Protein AF-A0A1Q9BVD1-F1 (afdb_monomer)

pLDDT: mean 70.53, std 14.51, range [30.27, 86.62]

Mean predicted aligned error: 14.76 Å

Sequence (130 aa):
MAPNTDSSSRNEKDDDWYYENQGSPRTQACAAAFAWAQALALLRDEVQEVAYNSAITACDNGGEWERALLLLQELERRGLCSTTTFNATLSACASASAWEAAALLFARAVRGHAADALTCNAYLKGLAAS

Foldseek 3Di:
DDDDDDDDD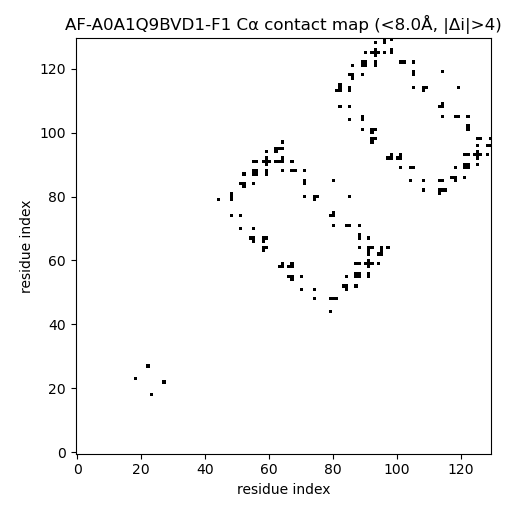DPPPPVVVVDPPDDPVVVVVVVVVVVVVVVVVVVVLVVVLVVLLVVLLVLLVVLVLVVLVVSQVVCVVVVSDALSSLLSSLSSCLSNLVLVVNVVSLVVCVVVVSDDPSSVVSSVSSVVVD

Secondary structure (DSSP, 8-state):
--PPP------TTSSHHHHHSS--HHHHHHHHHHHHHHHHHHHHHHHHHHHHHHHHHHHHHHT-HHHHHHHHHHHHHHT---HHHHHHHHHHHHHTT-HHHHHHHHHHHHHTT---HHHHHHHHHHHH--

Solvent-accessible surface area (backbone atoms only — not comparable to full-atom values): 7305 Å² total; per-residue (Å²): 144,78,86,77,92,81,77,92,73,81,75,79,70,75,65,55,66,70,61,74,79,48,73,55,72,68,59,48,51,51,51,51,51,51,52,50,53,50,51,50,51,54,54,48,53,56,54,46,44,55,54,51,44,52,50,22,47,51,18,31,79,66,55,38,31,70,58,19,50,54,53,49,54,54,29,52,75,68,70,59,63,47,50,66,47,53,39,38,37,36,42,10,16,30,76,54,70,37,55,70,61,32,50,54,49,49,57,50,27,55,74,66,72,43,53,49,75,62,43,53,50,39,50,52,51,30,65,75,73,110

Radius of gyration: 30.29 Å; Cα contacts (8 Å, |Δi|>4): 111; chains: 1; bounding box: 72×33×94 Å

Organism: Symbiodinium microadriaticum (NCBI:txid2951)

Structure (mmCIF, N/CA/C/O backbone):
data_AF-A0A1Q9BVD1-F1
#
_entry.id   AF-A0A1Q9BVD1-F1
#
loop_
_atom_site.group_PDB
_atom_site.id
_atom_site.type_symbol
_atom_site.label_atom_id
_atom_site.label_alt_id
_atom_site.label_comp_id
_atom_site.label_asym_id
_atom_site.label_entity_id
_atom_site.label_seq_id
_atom_site.pdbx_PDB_ins_code
_atom_site.Cartn_x
_atom_site.Cartn_y
_atom_site.Cartn_z
_atom_site.occupancy
_atom_site.B_iso_or_equiv
_atom_site.auth_seq_id
_atom_site.auth_comp_id
_atom_site.auth_asym_id
_atom_site.auth_atom_id
_atom_site.pdbx_PDB_model_num
ATOM 1 N N . MET A 1 1 ? 57.582 -14.370 -75.392 1.00 33.75 1 MET A N 1
ATOM 2 C CA . MET A 1 1 ? 57.522 -14.111 -73.940 1.00 33.75 1 MET A CA 1
ATOM 3 C C . MET A 1 1 ? 56.197 -13.416 -73.670 1.00 33.75 1 MET A C 1
ATOM 5 O O . MET A 1 1 ? 56.101 -12.209 -73.818 1.00 33.75 1 MET A O 1
ATOM 9 N N . ALA A 1 2 ? 55.152 -14.203 -73.431 1.00 36.03 2 ALA A N 1
ATOM 10 C CA . ALA A 1 2 ? 53.820 -13.741 -73.054 1.00 36.03 2 ALA A CA 1
ATOM 11 C C . ALA A 1 2 ? 53.429 -14.578 -71.831 1.00 36.03 2 ALA A C 1
ATOM 13 O O . ALA A 1 2 ? 53.587 -15.800 -71.910 1.00 36.03 2 ALA A O 1
ATOM 14 N N . PRO A 1 3 ? 53.024 -13.984 -70.698 1.00 38.25 3 PRO A N 1
ATOM 15 C CA . PRO A 1 3 ? 52.558 -14.773 -69.580 1.00 38.25 3 PRO A CA 1
ATOM 16 C C . PRO A 1 3 ? 51.089 -15.149 -69.774 1.00 38.25 3 PRO A C 1
ATOM 18 O O . PRO A 1 3 ? 50.285 -14.396 -70.324 1.00 38.25 3 PRO A O 1
ATOM 21 N N . ASN A 1 4 ? 50.825 -16.376 -69.344 1.00 30.27 4 ASN A N 1
ATOM 22 C CA . ASN A 1 4 ? 49.617 -17.159 -69.501 1.00 30.27 4 ASN A CA 1
ATOM 23 C C . ASN A 1 4 ? 48.365 -16.511 -68.910 1.00 30.27 4 ASN A C 1
ATOM 25 O O . ASN A 1 4 ? 48.387 -15.896 -67.847 1.00 30.27 4 ASN A O 1
ATOM 29 N N . THR A 1 5 ? 47.259 -16.797 -69.588 1.00 45.69 5 THR A N 1
ATOM 30 C CA . THR A 1 5 ? 45.923 -16.929 -69.014 1.00 45.69 5 THR A CA 1
ATOM 31 C C . THR A 1 5 ? 45.955 -17.917 -67.845 1.00 45.69 5 THR A C 1
ATOM 33 O O . THR A 1 5 ? 46.303 -19.078 -68.056 1.00 45.69 5 THR A O 1
ATOM 36 N N . ASP A 1 6 ? 45.563 -17.491 -66.646 1.00 37.00 6 ASP A N 1
ATOM 37 C CA . ASP A 1 6 ? 45.120 -18.418 -65.606 1.00 37.00 6 ASP A CA 1
ATOM 38 C C . ASP A 1 6 ? 43.866 -17.880 -64.915 1.00 37.00 6 ASP A C 1
ATOM 40 O O . ASP A 1 6 ? 43.498 -16.708 -64.994 1.00 37.00 6 ASP A O 1
ATOM 44 N N . SER A 1 7 ? 43.178 -18.833 -64.339 1.00 40.09 7 SER A N 1
ATOM 45 C CA . SER A 1 7 ? 41.769 -19.104 -64.434 1.00 40.09 7 SER A CA 1
ATOM 46 C C . SER A 1 7 ? 40.980 -18.347 -63.388 1.00 40.09 7 SER A C 1
ATOM 48 O O . SER A 1 7 ? 41.381 -18.225 -62.234 1.00 40.09 7 SER A O 1
ATOM 50 N N . SER A 1 8 ? 39.781 -17.938 -63.787 1.00 47.47 8 SER A N 1
ATOM 51 C CA . SER A 1 8 ? 38.651 -17.766 -62.888 1.00 47.47 8 SER A CA 1
ATOM 52 C C . SER A 1 8 ? 38.579 -18.889 -61.849 1.00 47.47 8 SER A C 1
ATOM 54 O O . SER A 1 8 ? 38.263 -20.028 -62.182 1.00 47.47 8 SER A O 1
ATOM 56 N N . SER A 1 9 ? 38.750 -18.539 -60.583 1.00 41.50 9 SER A N 1
ATOM 57 C CA . SER A 1 9 ? 38.120 -19.240 -59.466 1.00 41.50 9 SER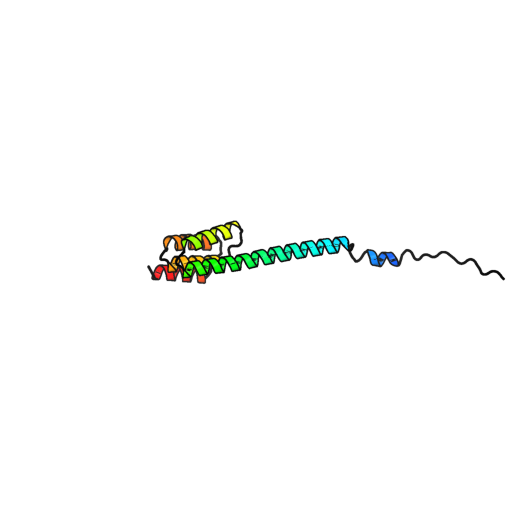 A CA 1
ATOM 58 C C . SER A 1 9 ? 37.863 -18.222 -58.362 1.00 41.50 9 SER A C 1
ATOM 60 O O . SER A 1 9 ? 38.600 -18.111 -57.386 1.00 41.50 9 SER A O 1
ATOM 62 N N . ARG A 1 10 ? 36.813 -17.420 -58.583 1.00 41.09 10 ARG A N 1
ATOM 63 C CA . ARG A 1 10 ? 36.080 -16.738 -57.519 1.00 41.09 10 ARG A CA 1
ATOM 64 C C . ARG A 1 10 ? 35.618 -17.808 -56.530 1.00 41.09 10 ARG A C 1
ATOM 66 O O . ARG A 1 10 ? 34.737 -18.598 -56.861 1.00 41.09 10 ARG A O 1
ATOM 73 N N . ASN A 1 11 ? 36.200 -17.838 -55.337 1.00 38.91 11 ASN A N 1
ATOM 74 C CA . ASN A 1 11 ? 35.586 -18.521 -54.204 1.00 38.91 11 ASN A CA 1
ATOM 75 C C . ASN A 1 11 ? 34.432 -17.645 -53.695 1.00 38.91 11 ASN A C 1
ATOM 77 O O . ASN A 1 11 ? 34.574 -16.897 -52.741 1.00 38.91 11 ASN A O 1
ATOM 81 N N . GLU A 1 12 ? 33.281 -17.733 -54.363 1.00 47.22 12 GLU A N 1
ATOM 82 C CA . GLU A 1 12 ? 32.012 -17.101 -53.956 1.00 47.22 12 GLU A CA 1
ATOM 83 C C . GLU A 1 12 ? 31.351 -17.802 -52.749 1.00 47.22 12 GLU A C 1
ATOM 85 O O . GLU A 1 12 ? 30.247 -17.445 -52.371 1.00 47.22 12 GLU A O 1
ATOM 90 N N . LYS A 1 13 ? 31.997 -18.810 -52.140 1.00 43.53 13 LYS A N 1
ATOM 91 C CA . LYS A 1 13 ? 31.428 -19.619 -51.043 1.00 43.53 13 LYS A CA 1
ATOM 92 C C . LYS A 1 13 ? 32.007 -19.339 -49.656 1.00 43.53 13 LYS A C 1
ATOM 94 O O . LYS A 1 13 ? 31.433 -19.807 -48.679 1.00 43.53 13 LYS A O 1
ATOM 99 N N . ASP A 1 14 ? 33.105 -18.591 -49.557 1.00 44.44 14 ASP A N 1
ATOM 100 C CA . ASP A 1 14 ? 33.746 -18.313 -48.262 1.00 44.44 14 ASP A CA 1
ATOM 101 C C . ASP A 1 14 ? 33.170 -17.059 -47.572 1.00 44.44 14 ASP A C 1
ATOM 103 O O . ASP A 1 14 ? 33.304 -16.908 -46.358 1.00 44.44 14 ASP A O 1
ATOM 107 N N . ASP A 1 15 ? 32.448 -16.209 -48.312 1.00 46.72 15 ASP A N 1
ATOM 108 C CA . ASP A 1 15 ? 31.801 -15.004 -47.774 1.00 46.72 15 ASP A CA 1
ATOM 109 C C . ASP A 1 15 ? 30.367 -15.257 -47.261 1.00 46.72 15 ASP A C 1
ATOM 111 O O . ASP A 1 15 ? 29.861 -14.485 -46.446 1.00 46.72 15 ASP A O 1
ATOM 115 N N . ASP A 1 16 ? 29.721 -16.360 -47.657 1.00 47.94 16 ASP A N 1
ATOM 116 C CA . ASP A 1 16 ? 28.331 -16.667 -47.273 1.00 47.94 16 ASP A CA 1
ATOM 117 C C . ASP A 1 16 ? 28.191 -17.097 -45.799 1.00 47.94 16 ASP A C 1
ATOM 119 O O . ASP A 1 16 ? 27.176 -16.819 -45.157 1.00 47.94 16 ASP A O 1
ATOM 123 N N . TRP A 1 17 ? 29.232 -17.691 -45.198 1.00 46.66 17 TRP A N 1
ATOM 124 C CA . TRP A 1 17 ? 29.192 -18.122 -43.790 1.00 46.66 17 TRP A CA 1
ATOM 125 C C . TRP A 1 17 ? 29.137 -16.945 -42.799 1.00 46.66 17 TRP A C 1
ATOM 127 O O . TRP A 1 17 ? 28.594 -17.072 -41.698 1.00 46.66 17 TRP A O 1
ATOM 137 N N . TYR A 1 18 ? 29.657 -15.776 -43.183 1.00 43.59 18 TYR A N 1
ATOM 138 C CA . TYR A 1 18 ? 29.662 -14.590 -42.322 1.00 43.59 18 TYR A CA 1
ATOM 139 C C . TYR A 1 18 ? 28.314 -13.855 -42.277 1.00 43.59 18 TYR A C 1
ATOM 141 O O . TYR A 1 18 ? 28.058 -13.125 -41.316 1.00 43.59 18 TYR A O 1
ATOM 149 N N . TYR A 1 19 ? 27.435 -14.061 -43.262 1.00 47.88 19 TYR A N 1
ATOM 150 C CA . TYR A 1 19 ? 26.123 -13.405 -43.328 1.00 47.88 19 TYR A CA 1
ATOM 151 C C . TYR A 1 19 ? 24.990 -14.207 -42.681 1.00 47.88 19 TYR A C 1
ATOM 153 O O . TYR A 1 19 ? 23.944 -13.639 -42.366 1.00 47.88 19 TYR A O 1
ATOM 161 N N . GLU A 1 20 ? 25.186 -15.504 -42.441 1.00 47.44 20 GLU A N 1
ATOM 162 C CA . GLU A 1 20 ? 24.108 -16.397 -42.001 1.00 47.44 20 GLU A CA 1
ATOM 163 C C . GLU A 1 20 ? 24.029 -16.564 -40.471 1.00 47.44 20 GLU A C 1
ATOM 165 O O . GLU A 1 20 ? 22.992 -16.957 -39.940 1.00 47.44 20 GLU A O 1
ATOM 170 N N . ASN A 1 21 ? 25.083 -16.184 -39.734 1.00 49.09 21 ASN A N 1
ATOM 171 C CA . ASN A 1 21 ? 25.151 -16.359 -38.274 1.00 49.09 21 ASN A CA 1
ATOM 172 C C . ASN A 1 21 ? 25.021 -15.056 -37.456 1.00 49.09 21 ASN A C 1
ATOM 174 O O . ASN A 1 21 ? 25.092 -15.073 -36.227 1.00 49.09 21 ASN A O 1
ATOM 178 N N . GLN A 1 22 ? 24.807 -13.915 -38.116 1.00 48.16 22 GLN A N 1
ATOM 179 C CA . GLN A 1 22 ? 24.434 -12.655 -37.471 1.00 48.16 22 GLN A CA 1
ATOM 180 C C . GLN A 1 22 ? 23.212 -12.091 -38.188 1.00 48.16 22 GLN A C 1
ATOM 182 O O . GLN A 1 22 ? 23.319 -11.550 -39.285 1.00 48.16 22 GLN A O 1
ATOM 187 N N . GLY A 1 23 ? 22.029 -12.238 -37.580 1.00 55.62 23 GLY A N 1
ATOM 188 C CA . GLY A 1 23 ? 20.812 -11.617 -38.099 1.00 55.62 23 GLY A CA 1
ATOM 189 C C . GLY A 1 23 ? 21.078 -10.145 -38.419 1.00 55.62 23 GLY A C 1
ATOM 190 O O . GLY A 1 23 ? 21.687 -9.457 -37.601 1.00 55.62 23 GLY A O 1
ATOM 191 N N . SER A 1 24 ? 20.669 -9.701 -39.615 1.00 55.09 24 SER A N 1
ATOM 192 C CA . SER A 1 24 ?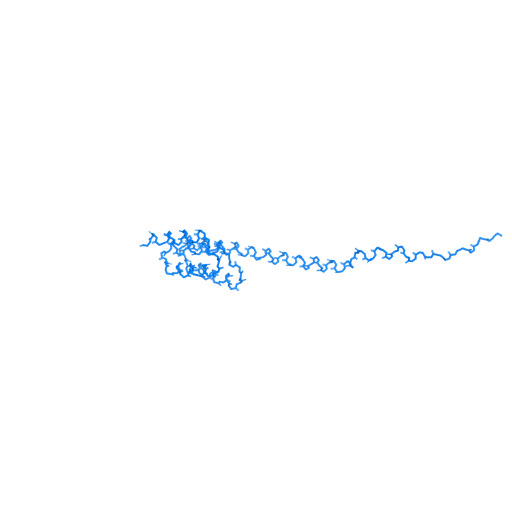 20.943 -8.367 -40.173 1.00 55.09 24 SER A CA 1
ATOM 193 C C . SER A 1 24 ? 21.059 -7.276 -39.092 1.00 55.09 24 SER A C 1
ATOM 195 O O . SER A 1 24 ? 20.177 -7.177 -38.238 1.00 55.09 24 SER A O 1
ATOM 197 N N . PRO A 1 25 ? 22.055 -6.373 -39.133 1.00 59.06 25 PRO A N 1
ATOM 198 C CA . PRO A 1 25 ? 22.253 -5.356 -38.091 1.00 59.06 25 PRO A CA 1
ATOM 199 C C . PRO A 1 25 ? 21.003 -4.490 -37.842 1.00 59.06 25 PRO A C 1
ATOM 201 O O . PRO A 1 25 ? 20.790 -3.990 -36.740 1.00 59.06 25 PRO A O 1
ATOM 204 N N . ARG A 1 26 ? 20.110 -4.382 -38.839 1.00 48.94 26 ARG A N 1
ATOM 205 C CA . ARG A 1 26 ? 18.782 -3.761 -38.706 1.00 48.94 26 ARG A CA 1
ATOM 206 C C . ARG A 1 26 ? 17.836 -4.538 -37.780 1.00 48.94 26 ARG A C 1
ATOM 208 O O . ARG A 1 26 ? 17.147 -3.912 -36.985 1.00 48.94 26 ARG A O 1
ATOM 215 N N . THR A 1 27 ? 17.801 -5.871 -37.844 1.00 65.50 27 THR A N 1
ATOM 216 C CA . THR A 1 27 ? 16.959 -6.700 -36.964 1.00 65.50 27 THR A CA 1
ATOM 217 C C . THR A 1 27 ? 17.500 -6.741 -35.537 1.00 65.50 27 THR A C 1
ATOM 219 O O . THR A 1 27 ? 16.711 -6.684 -34.598 1.00 65.50 27 THR A O 1
ATOM 222 N N . GLN A 1 28 ? 18.827 -6.745 -35.354 1.00 64.31 28 GLN A N 1
ATOM 223 C CA . GLN A 1 28 ? 19.447 -6.624 -34.026 1.00 64.31 28 GLN A CA 1
ATOM 224 C C . GLN A 1 28 ? 19.206 -5.249 -33.393 1.00 64.31 28 GLN A C 1
ATOM 226 O O . GLN A 1 28 ? 18.847 -5.178 -32.221 1.00 64.31 28 GLN A O 1
ATOM 231 N N . ALA A 1 29 ? 19.330 -4.163 -34.161 1.00 61.28 29 ALA A N 1
ATOM 232 C CA . ALA A 1 29 ? 19.035 -2.818 -33.671 1.00 61.28 29 ALA A CA 1
ATOM 233 C C . ALA A 1 29 ? 17.558 -2.657 -33.272 1.00 61.28 29 ALA A C 1
ATOM 235 O O . ALA A 1 29 ? 17.266 -2.072 -32.230 1.00 61.28 29 ALA A O 1
ATOM 236 N N . CYS A 1 30 ? 16.622 -3.218 -34.046 1.00 59.94 30 CYS A N 1
ATOM 237 C CA . CYS A 1 30 ? 15.202 -3.223 -33.686 1.00 59.94 30 CYS A CA 1
ATOM 238 C C . CYS A 1 30 ? 14.918 -4.070 -32.435 1.00 59.94 30 CYS A C 1
ATOM 240 O O . CYS A 1 30 ? 14.159 -3.631 -31.574 1.00 59.94 30 CYS A O 1
ATOM 242 N N . ALA A 1 31 ? 15.544 -5.243 -32.302 1.00 69.81 31 ALA A N 1
ATOM 243 C CA . ALA A 1 31 ? 15.401 -6.088 -31.117 1.00 69.81 31 ALA A CA 1
ATOM 244 C C . ALA A 1 31 ? 15.974 -5.414 -29.860 1.00 69.81 31 ALA A C 1
ATOM 246 O O . ALA A 1 31 ? 15.335 -5.427 -28.811 1.00 69.81 31 ALA A O 1
ATOM 247 N N . ALA A 1 32 ? 17.133 -4.762 -29.974 1.00 70.44 32 ALA A N 1
ATOM 248 C CA . ALA A 1 32 ? 17.740 -4.006 -28.883 1.00 70.44 32 ALA A CA 1
ATOM 249 C C . ALA A 1 32 ? 16.899 -2.781 -28.496 1.00 70.44 32 ALA A C 1
ATOM 251 O O . ALA A 1 32 ? 16.696 -2.534 -27.311 1.00 70.44 32 ALA A O 1
ATOM 252 N N . ALA A 1 33 ? 16.352 -2.045 -29.469 1.00 72.19 33 ALA A N 1
ATOM 253 C CA . ALA A 1 33 ? 15.460 -0.915 -29.207 1.00 72.19 33 ALA A CA 1
ATOM 254 C C . ALA A 1 33 ? 14.155 -1.356 -28.522 1.00 72.19 33 ALA A C 1
ATOM 256 O O . ALA A 1 33 ? 13.693 -0.693 -27.594 1.00 72.19 33 ALA A O 1
ATOM 257 N N . PHE A 1 34 ? 13.587 -2.493 -28.936 1.00 76.62 34 PHE A N 1
ATOM 258 C CA . PHE A 1 34 ? 12.406 -3.073 -28.299 1.00 76.62 34 PHE A CA 1
ATOM 259 C C . PHE A 1 34 ? 12.706 -3.547 -26.871 1.00 76.62 34 PHE A C 1
ATOM 261 O O . PHE A 1 34 ? 11.955 -3.232 -25.950 1.00 76.62 34 PHE A O 1
ATOM 268 N N . ALA A 1 35 ? 13.835 -4.229 -26.664 1.00 78.75 35 ALA A N 1
ATOM 269 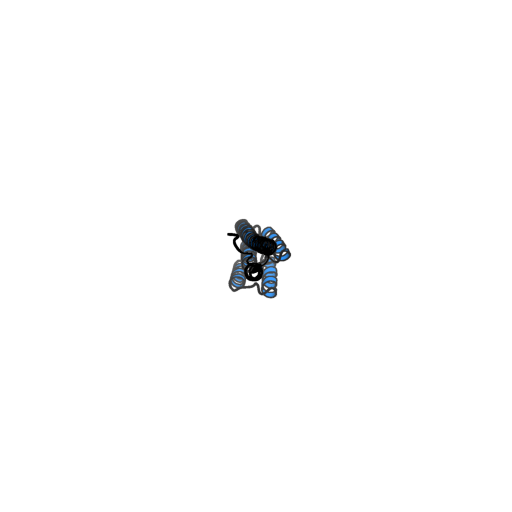C CA . ALA A 1 35 ? 14.278 -4.664 -25.342 1.00 78.75 35 ALA A CA 1
ATOM 270 C C . ALA A 1 35 ? 14.532 -3.475 -24.404 1.00 78.75 35 ALA A C 1
ATOM 272 O O . ALA A 1 35 ? 14.153 -3.515 -23.236 1.00 78.75 35 ALA A O 1
ATOM 273 N N . TRP A 1 36 ? 15.117 -2.391 -24.916 1.00 73.25 36 TRP A N 1
ATOM 274 C CA . TRP A 1 36 ? 15.372 -1.189 -24.128 1.00 73.25 36 TRP A CA 1
ATOM 275 C C . TRP A 1 36 ? 14.078 -0.450 -23.770 1.00 73.25 36 TRP A C 1
ATOM 277 O O . TRP A 1 36 ? 13.900 -0.037 -22.627 1.00 73.25 36 TRP A O 1
ATOM 287 N N . ALA A 1 37 ? 13.131 -0.345 -24.708 1.00 77.38 37 ALA A N 1
ATOM 288 C CA . ALA A 1 37 ? 11.805 0.210 -24.437 1.00 77.38 37 ALA A CA 1
ATOM 289 C C . ALA A 1 37 ? 11.035 -0.618 -23.393 1.00 77.38 37 ALA A C 1
ATOM 291 O O . ALA A 1 37 ? 10.374 -0.053 -22.523 1.00 77.38 37 ALA A O 1
ATOM 292 N N . GLN A 1 38 ? 11.157 -1.945 -23.443 1.00 78.88 38 GLN A N 1
ATOM 293 C CA . GLN A 1 38 ? 10.549 -2.845 -22.466 1.00 78.88 38 GLN A CA 1
ATOM 294 C C . GLN A 1 38 ? 11.212 -2.723 -21.084 1.00 78.88 38 GLN A C 1
ATOM 296 O O . GLN A 1 38 ? 10.513 -2.631 -20.079 1.00 78.88 38 GLN A O 1
ATOM 301 N N . ALA A 1 39 ? 12.544 -2.635 -21.026 1.00 73.81 39 ALA A N 1
ATOM 302 C CA . ALA A 1 39 ? 13.282 -2.400 -19.785 1.00 73.81 39 ALA A CA 1
ATOM 303 C C . ALA A 1 39 ? 12.936 -1.042 -19.154 1.00 73.81 39 ALA A C 1
ATOM 305 O O . ALA A 1 39 ? 12.761 -0.951 -17.941 1.00 73.81 39 ALA A O 1
ATOM 306 N N . LEU A 1 40 ? 12.779 0.006 -19.969 1.00 74.25 40 LEU A N 1
ATOM 307 C CA . LEU A 1 40 ? 12.300 1.303 -19.496 1.00 74.25 40 LEU A CA 1
ATOM 308 C C . LEU A 1 40 ? 10.867 1.256 -18.971 1.00 74.25 40 LEU A C 1
ATOM 310 O O . LEU A 1 40 ? 10.570 1.944 -17.999 1.00 74.25 40 LEU A O 1
ATOM 314 N N . ALA A 1 41 ? 9.978 0.504 -19.622 1.00 75.44 41 ALA A N 1
ATOM 315 C CA . ALA A 1 41 ? 8.603 0.359 -19.159 1.00 75.44 41 ALA A CA 1
ATOM 316 C C . ALA A 1 41 ? 8.566 -0.302 -17.773 1.00 75.44 41 ALA A C 1
ATOM 318 O O . ALA A 1 41 ? 7.922 0.228 -16.873 1.00 75.44 41 ALA A O 1
ATOM 319 N N . LEU A 1 42 ? 9.353 -1.364 -17.575 1.00 72.00 42 LEU A N 1
ATOM 320 C CA . LEU A 1 42 ? 9.502 -2.026 -16.275 1.00 72.00 42 LEU A CA 1
ATOM 321 C C . LEU A 1 42 ? 10.085 -1.086 -15.210 1.00 72.00 42 LEU A C 1
ATOM 323 O O . LEU A 1 42 ? 9.529 -0.964 -14.126 1.00 72.00 42 LEU A O 1
ATOM 327 N N . LEU A 1 43 ? 11.159 -0.356 -15.534 1.00 70.06 43 LEU A N 1
ATOM 328 C CA . LEU A 1 43 ? 11.738 0.645 -14.628 1.00 70.06 43 LEU A CA 1
ATOM 329 C C . LEU A 1 43 ? 10.743 1.753 -14.269 1.00 70.06 43 LEU A C 1
ATOM 331 O O . LEU A 1 43 ? 10.753 2.254 -13.147 1.00 70.06 43 LEU A O 1
ATOM 335 N N . ARG A 1 44 ? 9.894 2.162 -15.214 1.00 74.81 44 ARG A N 1
ATOM 336 C CA . ARG A 1 44 ? 8.883 3.190 -14.973 1.00 74.81 44 ARG A CA 1
ATOM 337 C C . ARG A 1 44 ? 7.823 2.700 -13.997 1.00 74.81 44 ARG A C 1
ATOM 339 O O . ARG A 1 44 ? 7.453 3.469 -13.118 1.00 74.81 44 ARG A O 1
ATOM 346 N N . ASP A 1 45 ? 7.362 1.466 -14.136 1.00 68.81 45 ASP A N 1
ATOM 347 C CA . ASP A 1 45 ? 6.356 0.891 -13.242 1.00 68.81 45 ASP A CA 1
ATOM 348 C C . ASP A 1 45 ? 6.900 0.728 -11.812 1.00 68.81 45 ASP A C 1
ATOM 350 O O . ASP A 1 45 ? 6.250 1.166 -10.863 1.00 68.81 45 ASP A O 1
ATOM 354 N N . GLU A 1 46 ? 8.139 0.249 -11.666 1.00 67.94 46 GLU A N 1
ATOM 355 C CA . GLU A 1 46 ? 8.852 0.159 -10.378 1.00 67.94 46 GLU A CA 1
ATOM 356 C C . GLU A 1 46 ? 8.992 1.531 -9.692 1.00 67.94 46 GLU A C 1
ATOM 358 O O . GLU A 1 46 ? 8.679 1.701 -8.512 1.00 67.94 46 GLU A O 1
ATOM 363 N N . VAL A 1 47 ? 9.415 2.561 -10.437 1.00 74.00 47 VAL A N 1
ATOM 364 C CA . VAL A 1 47 ? 9.555 3.928 -9.898 1.00 74.00 47 VAL A CA 1
ATOM 365 C C . VAL A 1 47 ? 8.205 4.498 -9.462 1.00 74.00 47 VAL A C 1
ATOM 367 O O . VAL A 1 47 ? 8.132 5.228 -8.469 1.00 74.00 47 VAL A O 1
ATOM 370 N N . GLN A 1 48 ? 7.130 4.169 -10.180 1.00 73.25 48 GLN A N 1
ATOM 371 C CA . GLN A 1 48 ? 5.793 4.627 -9.825 1.00 73.25 48 GLN A CA 1
ATOM 372 C C . GLN A 1 48 ? 5.319 3.966 -8.532 1.00 73.25 48 GLN A C 1
ATOM 374 O O . GLN A 1 48 ? 4.846 4.682 -7.651 1.00 73.25 48 GLN A O 1
ATOM 379 N N . GLU A 1 49 ? 5.504 2.657 -8.359 1.00 75.38 49 GLU A N 1
ATOM 380 C CA . GLU A 1 49 ? 5.133 1.973 -7.114 1.00 75.38 49 GLU A CA 1
ATOM 381 C C . GLU A 1 49 ? 5.797 2.628 -5.890 1.00 75.38 49 GLU A C 1
ATOM 383 O O . GLU A 1 49 ? 5.127 2.964 -4.908 1.00 75.38 49 GLU A O 1
ATOM 388 N N . VAL A 1 50 ? 7.101 2.910 -5.975 1.00 79.88 50 VAL A N 1
ATOM 389 C CA . VAL A 1 50 ? 7.853 3.572 -4.896 1.00 79.88 50 VAL A CA 1
ATOM 390 C C . VAL A 1 50 ? 7.324 4.984 -4.615 1.00 79.88 50 VAL A C 1
ATOM 392 O O . VAL A 1 50 ? 7.175 5.371 -3.449 1.00 79.88 50 VAL A O 1
ATOM 395 N N . ALA A 1 51 ? 7.010 5.759 -5.655 1.00 81.62 51 ALA A N 1
ATOM 396 C CA . ALA A 1 51 ? 6.463 7.106 -5.503 1.00 81.62 51 ALA A CA 1
ATOM 397 C C . ALA A 1 51 ? 5.085 7.098 -4.820 1.00 81.62 51 ALA A C 1
ATOM 399 O O . ALA A 1 51 ? 4.843 7.890 -3.904 1.00 81.62 51 ALA A O 1
ATOM 400 N N . TYR A 1 52 ? 4.198 6.180 -5.209 1.00 81.50 52 TYR A N 1
ATOM 401 C CA . TYR A 1 52 ? 2.884 6.043 -4.582 1.00 81.50 52 TYR A CA 1
ATOM 402 C C . TYR A 1 52 ? 2.981 5.535 -3.139 1.00 81.50 52 TYR A C 1
ATOM 404 O O . TYR A 1 52 ? 2.324 6.095 -2.263 1.00 81.50 52 TYR A O 1
ATOM 412 N N . ASN A 1 53 ? 3.836 4.549 -2.854 1.00 80.38 53 ASN A N 1
ATOM 413 C CA . ASN A 1 53 ? 4.071 4.071 -1.486 1.00 80.38 53 ASN A CA 1
ATOM 414 C C . ASN A 1 53 ? 4.607 5.191 -0.577 1.00 80.38 53 ASN A C 1
ATOM 416 O O . ASN A 1 53 ? 4.199 5.311 0.582 1.00 80.38 53 ASN A O 1
ATOM 420 N N . SER A 1 54 ? 5.465 6.062 -1.116 1.00 84.19 54 SER A N 1
ATOM 421 C CA . SER A 1 54 ? 5.957 7.244 -0.400 1.00 84.19 54 SER A CA 1
ATOM 422 C C . SER A 1 54 ? 4.830 8.242 -0.120 1.00 84.19 54 SER A C 1
ATOM 424 O O . SER A 1 54 ? 4.720 8.753 0.994 1.00 84.19 54 SER A O 1
ATOM 426 N N . ALA A 1 55 ? 3.958 8.490 -1.102 1.00 84.19 55 ALA A N 1
ATOM 427 C CA . ALA A 1 55 ? 2.802 9.367 -0.938 1.00 84.19 55 ALA A CA 1
ATOM 428 C C . ALA A 1 55 ? 1.800 8.822 0.095 1.00 84.19 55 ALA A C 1
ATOM 430 O O . ALA A 1 55 ? 1.321 9.580 0.932 1.00 84.19 55 ALA A O 1
ATOM 431 N N . ILE A 1 56 ? 1.538 7.513 0.097 1.00 81.88 56 ILE A N 1
ATOM 432 C CA . ILE A 1 56 ? 0.653 6.858 1.073 1.00 81.88 56 ILE A CA 1
ATOM 433 C C . ILE A 1 56 ? 1.242 6.934 2.484 1.00 81.88 56 ILE A C 1
ATOM 435 O O . ILE A 1 56 ? 0.525 7.268 3.422 1.00 81.88 56 ILE A O 1
ATOM 439 N N . THR A 1 57 ? 2.550 6.713 2.639 1.00 81.31 57 THR A N 1
ATOM 440 C CA . THR A 1 57 ? 3.237 6.893 3.932 1.00 81.31 57 THR A CA 1
ATOM 441 C C . THR A 1 57 ? 3.156 8.344 4.417 1.00 81.31 57 THR A C 1
ATOM 443 O O . THR A 1 57 ? 2.969 8.606 5.603 1.00 81.31 57 THR A O 1
ATOM 446 N N . ALA A 1 58 ? 3.260 9.316 3.507 1.00 81.25 58 ALA A N 1
ATOM 447 C CA . ALA A 1 58 ? 3.061 10.719 3.853 1.00 81.25 58 ALA A CA 1
ATOM 448 C C . ALA A 1 58 ? 1.610 11.006 4.284 1.00 81.25 58 ALA A C 1
ATOM 450 O O . ALA A 1 58 ? 1.399 11.800 5.200 1.00 81.25 58 ALA A O 1
ATOM 451 N N . CYS A 1 59 ? 0.621 10.343 3.674 1.00 81.56 59 CYS A N 1
ATOM 452 C CA . CYS A 1 59 ? -0.775 10.411 4.104 1.00 81.56 59 CYS A CA 1
ATOM 453 C C . CYS A 1 59 ? -1.001 9.772 5.485 1.00 81.56 59 CYS A C 1
ATOM 455 O O . CYS A 1 59 ? -1.763 10.343 6.258 1.00 81.56 59 CYS A O 1
ATOM 457 N N . ASP A 1 60 ? -0.323 8.666 5.822 1.00 78.44 60 ASP A N 1
ATOM 458 C CA . ASP A 1 60 ? -0.343 8.063 7.173 1.00 78.44 60 ASP A CA 1
ATOM 459 C C . ASP A 1 60 ? 0.131 9.082 8.220 1.00 78.44 60 ASP A C 1
ATOM 461 O O . ASP A 1 60 ? -0.604 9.438 9.139 1.00 78.44 60 ASP A O 1
ATOM 465 N N . ASN A 1 61 ? 1.305 9.682 7.994 1.00 78.50 61 ASN A N 1
ATOM 466 C CA . ASN A 1 61 ? 1.861 10.703 8.887 1.00 78.50 61 ASN A CA 1
ATOM 467 C C . ASN A 1 61 ? 0.993 11.970 8.989 1.00 78.50 61 ASN A C 1
ATOM 469 O O . ASN A 1 61 ? 1.058 12.681 9.990 1.00 78.50 61 ASN A O 1
ATOM 473 N N . GLY A 1 62 ? 0.224 12.279 7.944 1.00 78.69 62 GLY A N 1
ATOM 474 C CA . GLY A 1 62 ? -0.694 13.415 7.907 1.00 78.69 62 GLY A CA 1
ATOM 475 C C . GLY A 1 62 ? -2.089 13.125 8.467 1.00 78.69 62 GLY A C 1
ATOM 476 O O . GLY A 1 62 ? -2.875 14.059 8.587 1.00 78.69 62 GLY A O 1
ATOM 477 N N . GLY A 1 63 ? -2.418 11.867 8.784 1.00 77.50 63 GLY A N 1
ATOM 478 C CA . GLY A 1 63 ? -3.779 11.452 9.150 1.00 77.50 63 GLY A CA 1
ATOM 479 C C . GLY A 1 63 ? -4.786 11.495 7.989 1.00 77.50 63 GLY A C 1
ATOM 480 O O . GLY A 1 63 ? -5.991 11.401 8.201 1.00 77.50 63 GLY A O 1
ATOM 481 N N . GLU A 1 64 ? -4.310 11.617 6.750 1.00 84.50 64 GLU A N 1
ATOM 482 C CA . GLU A 1 64 ? -5.105 11.800 5.529 1.00 84.50 64 GLU A CA 1
ATOM 483 C C . GLU A 1 64 ? -5.452 10.443 4.883 1.00 84.50 64 GLU A C 1
ATOM 485 O O . GLU A 1 64 ? -5.153 10.179 3.712 1.00 84.50 64 GLU A O 1
ATOM 490 N N . TRP A 1 65 ? -6.062 9.543 5.659 1.00 82.88 65 TRP A N 1
ATOM 491 C CA . TRP A 1 65 ? -6.368 8.161 5.250 1.00 82.88 65 TRP A CA 1
ATOM 492 C C . TRP A 1 65 ? -7.277 8.075 4.008 1.00 82.88 65 TRP A C 1
ATOM 494 O O . TRP A 1 65 ? -7.137 7.168 3.187 1.00 82.88 65 TRP A O 1
ATOM 504 N N . GLU A 1 66 ? -8.156 9.056 3.808 1.00 84.50 66 GLU A N 1
ATOM 505 C CA . GLU A 1 66 ? -9.033 9.155 2.634 1.00 84.50 66 GLU A CA 1
ATOM 506 C C . GLU A 1 66 ? -8.229 9.339 1.337 1.00 84.50 66 GLU A C 1
ATOM 508 O O . GLU A 1 66 ? -8.524 8.728 0.306 1.00 84.50 66 GLU A O 1
ATOM 513 N N . ARG A 1 67 ? -7.157 10.141 1.382 1.00 85.31 67 ARG A N 1
ATOM 514 C CA . ARG A 1 67 ? -6.265 10.348 0.230 1.00 85.31 67 ARG A CA 1
ATOM 515 C C . ARG A 1 67 ? -5.416 9.111 -0.031 1.00 85.31 67 ARG A C 1
ATOM 517 O O . ARG A 1 67 ? -5.201 8.771 -1.193 1.00 85.31 67 ARG A O 1
ATOM 524 N N . ALA A 1 68 ? -4.994 8.412 1.023 1.00 85.31 68 ALA A N 1
ATOM 525 C CA . ALA A 1 68 ? -4.311 7.127 0.898 1.00 85.31 68 ALA A CA 1
ATOM 526 C C . ALA A 1 68 ? -5.187 6.087 0.171 1.00 85.31 68 ALA A C 1
ATOM 528 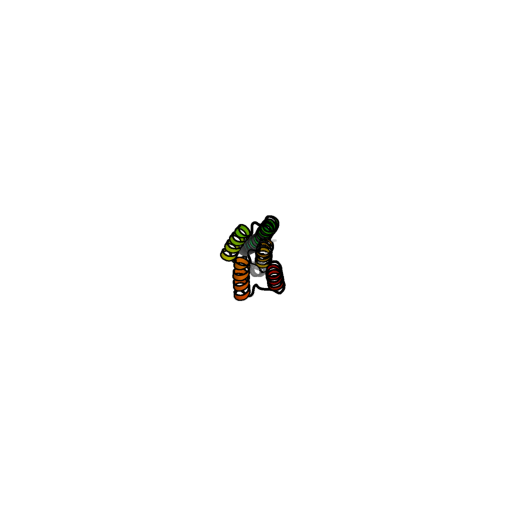O O . ALA A 1 68 ? -4.706 5.412 -0.739 1.00 85.31 68 ALA A O 1
ATOM 529 N N . LEU A 1 69 ? -6.485 6.019 0.490 1.00 84.31 69 LEU A N 1
ATOM 530 C CA . LEU A 1 69 ? -7.447 5.153 -0.204 1.00 84.31 69 LEU A CA 1
ATOM 531 C C . LEU A 1 69 ? -7.596 5.495 -1.690 1.00 84.31 69 LEU A C 1
ATOM 533 O O . LEU A 1 69 ? -7.604 4.592 -2.525 1.00 84.31 69 LEU A O 1
ATOM 537 N N . LEU A 1 70 ? -7.685 6.782 -2.034 1.00 86.62 70 LEU A N 1
ATOM 538 C CA . LEU A 1 70 ? -7.768 7.217 -3.435 1.00 86.62 70 LEU A CA 1
ATOM 539 C C . LEU A 1 70 ? -6.509 6.838 -4.226 1.00 86.62 70 LEU A C 1
ATOM 541 O O . LEU A 1 70 ? -6.603 6.402 -5.375 1.00 86.62 70 LEU A O 1
ATOM 545 N N . LEU A 1 71 ? -5.331 6.981 -3.612 1.00 85.75 71 LEU A N 1
ATOM 546 C CA . LEU A 1 71 ? -4.057 6.589 -4.218 1.00 85.75 71 LEU A CA 1
ATOM 547 C C . LEU A 1 71 ? -3.970 5.076 -4.425 1.00 85.75 71 LEU A C 1
ATOM 549 O O . LEU A 1 71 ? -3.552 4.638 -5.498 1.00 85.75 71 LEU A O 1
ATOM 553 N N . LEU A 1 72 ? -4.411 4.289 -3.440 1.00 84.38 72 LEU A N 1
ATOM 554 C CA . LEU A 1 72 ? -4.511 2.839 -3.569 1.00 84.38 72 LEU A CA 1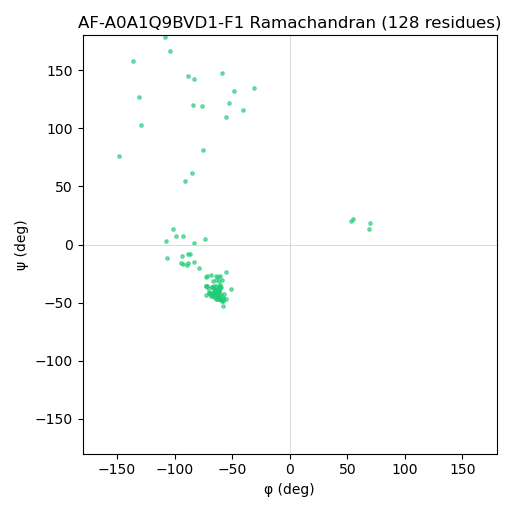
ATOM 555 C C . LEU A 1 72 ? -5.427 2.465 -4.740 1.00 84.38 72 LEU A C 1
ATOM 557 O O . LEU A 1 72 ? -5.037 1.686 -5.600 1.00 84.38 72 LEU A O 1
ATOM 561 N N . GLN A 1 73 ? -6.612 3.066 -4.828 1.00 84.69 73 GLN A N 1
ATOM 562 C CA . GLN A 1 73 ? -7.588 2.747 -5.870 1.00 84.69 73 GLN A CA 1
ATOM 563 C C . GLN A 1 73 ? -7.056 3.038 -7.286 1.00 84.69 73 GLN A C 1
ATOM 565 O O . GLN A 1 73 ? -7.324 2.282 -8.224 1.00 84.69 73 GLN A O 1
ATOM 570 N N . GLU A 1 74 ? -6.262 4.101 -7.452 1.00 84.88 74 GLU A N 1
ATOM 571 C CA . GLU A 1 74 ? -5.594 4.396 -8.724 1.00 84.88 74 GLU A CA 1
ATOM 572 C C . GLU A 1 74 ? -4.462 3.403 -9.033 1.00 84.88 74 GLU A C 1
ATOM 574 O O . GLU A 1 74 ? -4.312 3.005 -10.192 1.00 84.88 74 GLU A O 1
ATOM 579 N N . LEU A 1 75 ? -3.696 2.952 -8.032 1.00 81.25 75 LEU A N 1
ATOM 580 C CA . LEU A 1 75 ? -2.699 1.889 -8.214 1.00 81.25 75 LEU A CA 1
ATOM 581 C C . LEU A 1 75 ? -3.345 0.561 -8.621 1.00 81.25 75 LEU A C 1
ATOM 583 O O . LEU A 1 75 ? -2.852 -0.109 -9.531 1.00 81.25 75 LEU A O 1
ATOM 587 N N . GLU A 1 76 ? -4.482 0.210 -8.023 1.00 81.38 76 GLU A N 1
ATOM 588 C CA . GLU A 1 76 ? -5.242 -0.988 -8.387 1.00 81.38 76 GLU A CA 1
ATOM 589 C C . GLU A 1 76 ? -5.733 -0.926 -9.827 1.00 81.38 76 GLU A C 1
ATOM 591 O O . GLU A 1 76 ? -5.636 -1.908 -10.562 1.00 81.38 76 GLU A O 1
ATOM 596 N N . ARG A 1 77 ? -6.207 0.244 -10.264 1.00 81.25 77 ARG A N 1
ATOM 597 C CA . ARG A 1 77 ? -6.653 0.456 -11.645 1.00 81.25 77 ARG A CA 1
ATOM 598 C C . ARG A 1 77 ? -5.513 0.298 -12.655 1.00 81.25 77 ARG A C 1
ATOM 600 O O . ARG A 1 77 ? -5.763 -0.046 -13.808 1.00 81.25 77 ARG A O 1
ATOM 607 N N . ARG A 1 78 ? -4.274 0.554 -12.230 1.00 80.19 78 ARG A N 1
ATOM 608 C CA . ARG A 1 78 ? -3.058 0.361 -13.033 1.00 80.19 78 ARG A CA 1
ATOM 609 C C . ARG A 1 78 ? -2.467 -1.043 -12.910 1.00 80.19 78 ARG A C 1
ATOM 611 O O . ARG A 1 78 ? -1.555 -1.357 -13.661 1.00 80.19 78 ARG A O 1
ATOM 618 N N . GLY A 1 79 ? -2.974 -1.876 -11.999 1.00 77.94 79 GLY A N 1
ATOM 619 C CA . GLY A 1 79 ? -2.411 -3.199 -11.718 1.00 77.94 79 GLY A CA 1
ATOM 620 C C . GLY A 1 79 ? -1.051 -3.153 -11.016 1.00 77.94 79 GLY A C 1
ATOM 621 O O . GLY A 1 79 ? -0.337 -4.147 -11.028 1.00 77.94 79 GLY A O 1
ATOM 622 N N . LEU A 1 80 ? -0.700 -2.015 -10.410 1.00 77.50 80 LEU A N 1
ATOM 623 C CA . LEU A 1 80 ? 0.582 -1.777 -9.731 1.00 77.50 80 LEU A CA 1
ATOM 624 C C . LEU A 1 80 ? 0.457 -1.880 -8.203 1.00 77.50 80 LEU A C 1
ATOM 626 O O . LEU A 1 80 ? 1.316 -1.411 -7.465 1.00 77.50 80 LEU A O 1
ATOM 630 N N . CYS A 1 81 ? -0.653 -2.428 -7.708 1.00 74.94 81 CYS A N 1
ATOM 631 C CA . CYS A 1 81 ? -0.857 -2.581 -6.277 1.00 74.94 81 CYS A CA 1
ATOM 632 C C . CYS A 1 81 ? -0.030 -3.739 -5.735 1.00 74.94 81 CYS A C 1
ATOM 634 O O . CYS A 1 81 ? -0.264 -4.893 -6.096 1.00 74.94 81 CYS A O 1
ATOM 636 N N . SER A 1 82 ? 0.875 -3.428 -4.812 1.00 78.00 82 SER A N 1
ATOM 637 C CA . SER A 1 82 ? 1.636 -4.425 -4.074 1.00 78.00 82 SER A CA 1
ATOM 638 C C . SER A 1 82 ? 1.122 -4.585 -2.646 1.00 78.00 82 SER A C 1
ATOM 640 O O . SER A 1 82 ? 0.372 -3.761 -2.110 1.00 78.00 82 SER A O 1
ATOM 642 N N . THR A 1 83 ? 1.569 -5.659 -2.000 1.00 79.31 83 THR A N 1
ATOM 643 C CA . THR A 1 83 ? 1.379 -5.931 -0.569 1.00 79.31 83 THR A CA 1
ATOM 644 C C . THR A 1 83 ? 1.801 -4.730 0.286 1.00 79.31 83 THR A C 1
ATOM 646 O O . THR A 1 83 ? 1.132 -4.371 1.255 1.00 79.31 83 THR A O 1
ATOM 649 N N . THR A 1 84 ? 2.881 -4.049 -0.114 1.00 79.56 84 THR A N 1
ATOM 650 C CA . THR A 1 84 ? 3.422 -2.867 0.568 1.00 79.56 84 THR A CA 1
ATOM 651 C C . THR A 1 84 ? 2.429 -1.709 0.551 1.00 79.56 84 THR A C 1
ATOM 653 O O . THR A 1 84 ? 2.213 -1.066 1.579 1.00 79.56 84 THR A O 1
ATOM 656 N N . THR A 1 85 ? 1.772 -1.477 -0.587 1.00 79.44 85 THR A N 1
ATOM 657 C CA . THR A 1 85 ? 0.771 -0.417 -0.743 1.00 79.44 85 THR A CA 1
ATOM 658 C C . THR A 1 85 ? -0.446 -0.651 0.153 1.00 79.44 85 THR A C 1
ATOM 660 O O . THR A 1 85 ? -0.919 0.276 0.819 1.00 79.44 85 THR A O 1
ATOM 663 N N . PHE A 1 86 ? -0.935 -1.894 0.222 1.00 81.88 86 PHE A N 1
ATOM 664 C CA . PHE A 1 86 ? -2.028 -2.262 1.125 1.00 81.88 86 PHE A CA 1
ATOM 665 C C . PHE A 1 86 ? -1.639 -2.062 2.587 1.00 81.88 86 PHE A C 1
ATOM 667 O O . PHE A 1 86 ? -2.398 -1.450 3.335 1.00 81.88 86 PHE A O 1
ATOM 674 N N . ASN A 1 87 ? -0.447 -2.513 2.979 1.00 82.25 87 ASN A N 1
ATOM 675 C CA . ASN A 1 87 ? 0.046 -2.376 4.347 1.00 82.25 87 ASN A CA 1
ATOM 676 C C . ASN A 1 87 ? 0.170 -0.907 4.772 1.00 82.25 87 ASN A C 1
ATOM 678 O O . ASN A 1 87 ? -0.284 -0.548 5.858 1.00 82.25 87 ASN A O 1
ATOM 682 N N . ALA A 1 88 ? 0.710 -0.045 3.907 1.00 82.81 88 ALA A N 1
ATOM 683 C CA . ALA A 1 88 ? 0.829 1.385 4.184 1.00 82.81 88 ALA A CA 1
ATOM 684 C C . ALA A 1 88 ? -0.546 2.071 4.297 1.00 82.81 88 ALA A C 1
ATOM 686 O O . ALA A 1 88 ? -0.784 2.847 5.220 1.00 82.81 88 ALA A O 1
ATOM 687 N N . THR A 1 89 ? -1.490 1.734 3.412 1.00 83.56 89 THR A N 1
ATOM 688 C CA . THR A 1 89 ? -2.854 2.296 3.453 1.00 83.56 89 THR A CA 1
ATOM 689 C C . THR A 1 89 ? -3.619 1.824 4.692 1.00 83.56 89 THR A C 1
ATOM 691 O O . THR A 1 89 ? -4.374 2.584 5.297 1.00 83.56 89 THR A O 1
ATOM 694 N N . LEU A 1 90 ? -3.414 0.571 5.100 1.00 83.25 90 LEU A N 1
ATOM 695 C CA . LEU A 1 90 ? -4.058 -0.010 6.273 1.00 83.25 90 LEU A CA 1
ATOM 696 C C . LEU A 1 90 ? -3.479 0.556 7.577 1.00 83.25 90 LEU A C 1
ATOM 698 O O . LEU A 1 90 ? -4.245 0.809 8.504 1.00 83.25 90 LEU A O 1
ATOM 702 N N . SER A 1 91 ? -2.171 0.836 7.617 1.00 81.88 91 SER A N 1
ATOM 703 C CA . SER A 1 91 ? -1.530 1.614 8.689 1.00 81.88 91 SER A CA 1
ATOM 704 C C . SER A 1 91 ? -2.147 3.010 8.799 1.00 81.88 91 SER A C 1
ATOM 706 O O . SER A 1 91 ? -2.618 3.370 9.873 1.00 81.88 91 SER A O 1
ATOM 708 N N . ALA A 1 92 ? -2.294 3.728 7.678 1.00 83.56 92 ALA A N 1
ATOM 709 C CA . ALA A 1 92 ? -2.950 5.039 7.649 1.00 83.56 92 ALA A CA 1
ATOM 710 C C . ALA A 1 92 ? -4.388 5.006 8.192 1.00 83.56 92 ALA A C 1
ATOM 712 O O . ALA A 1 92 ? -4.784 5.872 8.973 1.00 83.56 92 ALA A O 1
ATOM 713 N N . CYS A 1 93 ? -5.171 3.987 7.824 1.00 82.69 93 CYS A N 1
ATOM 714 C CA . CYS A 1 93 ? -6.532 3.818 8.343 1.00 82.69 93 CYS A CA 1
ATOM 715 C C . CYS A 1 93 ? -6.546 3.476 9.842 1.00 82.69 93 CYS A C 1
ATOM 717 O O . CYS A 1 93 ? -7.429 3.939 10.563 1.00 82.69 93 CYS A O 1
ATOM 719 N N . ALA A 1 94 ? -5.577 2.686 10.318 1.00 79.94 94 ALA A N 1
ATOM 720 C CA . ALA A 1 94 ? -5.431 2.346 11.731 1.00 79.94 94 ALA A CA 1
ATOM 721 C C . ALA A 1 94 ? -5.033 3.569 12.576 1.00 79.94 94 ALA A C 1
ATOM 723 O O . ALA A 1 94 ? -5.626 3.791 13.629 1.00 79.94 94 ALA A O 1
ATOM 724 N N . SER A 1 95 ? -4.091 4.389 12.098 1.00 78.88 95 SER A N 1
ATOM 725 C CA . SER A 1 95 ? -3.663 5.638 12.744 1.00 78.88 95 SER A CA 1
ATOM 726 C C . SER A 1 95 ? -4.798 6.662 12.860 1.00 78.88 95 SER A C 1
ATOM 728 O O . SER A 1 95 ? -4.841 7.432 13.816 1.00 78.88 95 SER A O 1
ATOM 730 N N . ALA A 1 96 ? -5.730 6.666 11.904 1.00 78.62 96 ALA A N 1
ATOM 731 C CA . ALA A 1 96 ? -6.860 7.591 11.866 1.00 78.62 96 ALA A CA 1
ATOM 732 C C . ALA A 1 96 ? -8.144 7.067 12.545 1.00 78.62 96 ALA A C 1
ATOM 734 O O . ALA A 1 96 ? -9.197 7.693 12.416 1.00 78.62 96 ALA A O 1
ATOM 735 N N . SER A 1 97 ? -8.096 5.916 13.229 1.00 79.06 97 SER A N 1
ATOM 736 C CA . SER A 1 97 ? -9.269 5.228 13.806 1.00 79.06 97 SER A CA 1
ATOM 737 C C . SER A 1 97 ? -10.398 4.925 12.803 1.00 79.06 97 SER A C 1
ATOM 739 O O . SER A 1 97 ? -11.541 4.679 13.194 1.00 79.06 97 SER A O 1
ATOM 741 N N . ALA A 1 98 ? -10.091 4.878 11.504 1.00 81.06 98 ALA A N 1
ATOM 742 C CA . ALA A 1 98 ? -11.029 4.555 10.430 1.00 81.06 98 ALA A CA 1
ATOM 743 C C . ALA A 1 98 ? -11.147 3.027 10.251 1.00 81.06 98 ALA A C 1
ATOM 745 O O . ALA A 1 98 ? -10.802 2.457 9.210 1.00 81.06 98 ALA A O 1
ATOM 746 N N . TRP A 1 99 ? -11.611 2.336 11.297 1.00 78.62 99 TRP A N 1
ATOM 747 C CA . TRP A 1 99 ? -11.624 0.868 11.375 1.00 78.62 99 TRP A CA 1
ATOM 748 C C . TRP A 1 99 ? -12.528 0.204 10.324 1.00 78.62 99 TRP A C 1
ATOM 750 O O . TRP A 1 99 ? -12.219 -0.886 9.843 1.00 78.62 99 TRP A O 1
ATOM 760 N N . GLU A 1 100 ? -13.610 0.865 9.912 1.00 81.44 100 GLU A N 1
ATOM 76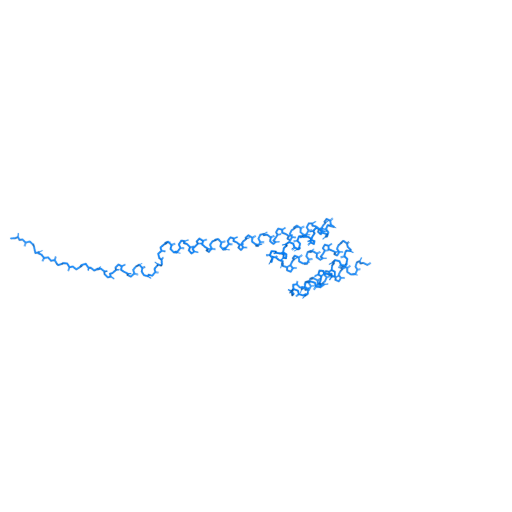1 C CA . GLU A 1 100 ? -14.535 0.384 8.874 1.00 81.44 100 GLU 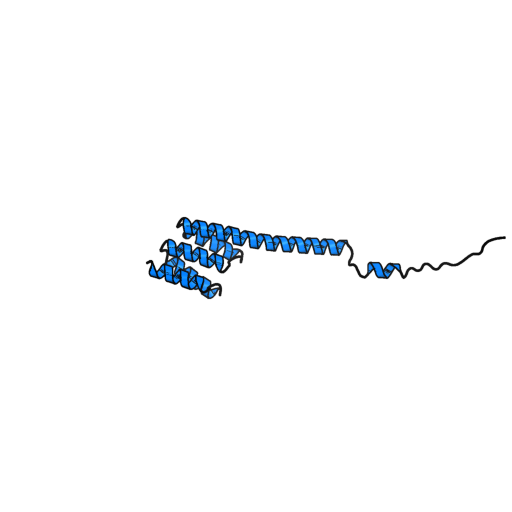A CA 1
ATOM 762 C C . GLU A 1 100 ? -13.840 0.317 7.508 1.00 81.44 100 GLU A C 1
ATOM 764 O O . GLU A 1 100 ? -13.920 -0.691 6.798 1.00 81.44 100 GLU A O 1
ATOM 769 N N . ALA A 1 101 ? -13.086 1.368 7.172 1.00 81.19 101 ALA A N 1
ATOM 770 C CA . ALA A 1 101 ? -12.270 1.422 5.966 1.00 81.19 101 ALA A CA 1
ATOM 771 C C . ALA A 1 101 ? -11.128 0.395 6.022 1.00 81.19 101 ALA A C 1
ATOM 773 O O . ALA A 1 101 ? -10.890 -0.319 5.043 1.00 81.19 101 ALA A O 1
ATOM 774 N N . ALA A 1 102 ? -10.480 0.251 7.183 1.00 82.06 102 ALA A N 1
ATOM 775 C CA . ALA A 1 102 ? -9.449 -0.762 7.404 1.00 82.06 102 ALA A CA 1
ATOM 776 C C . ALA A 1 102 ? -9.993 -2.196 7.236 1.00 82.06 102 ALA A C 1
ATOM 778 O O . ALA A 1 102 ? -9.326 -3.041 6.640 1.00 82.06 102 ALA A O 1
ATOM 779 N N . ALA A 1 103 ? -11.214 -2.478 7.700 1.00 81.88 103 ALA A N 1
ATOM 780 C CA . ALA A 1 103 ? -11.856 -3.786 7.554 1.00 81.88 103 ALA A CA 1
ATOM 781 C C . ALA A 1 103 ? -12.207 -4.101 6.092 1.00 81.88 103 ALA A C 1
ATOM 783 O O . ALA A 1 103 ? -11.983 -5.222 5.623 1.00 81.88 103 ALA A O 1
ATOM 784 N N . LEU A 1 104 ? -12.712 -3.110 5.350 1.00 84.06 104 LEU A N 1
ATOM 785 C CA . LEU A 1 104 ? -12.977 -3.247 3.917 1.00 84.06 104 LEU A CA 1
ATOM 786 C C . LEU A 1 104 ? -11.681 -3.537 3.140 1.00 84.06 104 LEU A C 1
ATOM 788 O O . LEU A 1 104 ? -11.650 -4.441 2.300 1.00 84.06 104 LEU A O 1
ATOM 792 N N . LEU A 1 105 ? -10.609 -2.804 3.454 1.00 80.81 105 LEU A N 1
ATOM 793 C CA . LEU A 1 105 ? -9.274 -3.008 2.888 1.00 80.81 105 LEU A CA 1
ATOM 794 C C . LEU A 1 105 ? -8.734 -4.400 3.191 1.00 80.81 105 LEU A C 1
ATOM 796 O O . LEU A 1 105 ? -8.263 -5.078 2.281 1.00 80.81 105 LEU A O 1
ATOM 800 N N . PHE A 1 106 ? -8.844 -4.851 4.439 1.00 80.56 106 PHE A N 1
ATOM 801 C CA . PHE A 1 106 ? -8.402 -6.180 4.844 1.00 80.56 106 PHE A CA 1
ATOM 802 C C . PHE A 1 106 ? -9.139 -7.275 4.063 1.00 80.56 106 PHE A C 1
ATOM 804 O O . PHE A 1 106 ? -8.513 -8.158 3.477 1.00 80.56 106 PHE A O 1
ATOM 811 N N . ALA A 1 107 ? -10.468 -7.181 3.957 1.00 81.69 107 ALA A N 1
ATOM 812 C CA . ALA A 1 107 ? -11.264 -8.128 3.177 1.00 81.69 107 ALA A CA 1
ATOM 813 C C . ALA A 1 107 ? -10.869 -8.141 1.690 1.00 81.69 107 ALA A C 1
ATOM 815 O O . ALA A 1 107 ? -10.904 -9.189 1.037 1.00 81.69 107 ALA A O 1
ATOM 816 N N . ARG A 1 108 ? -10.483 -6.984 1.146 1.00 80.00 108 ARG A N 1
ATOM 817 C CA . ARG A 1 108 ? -10.014 -6.846 -0.233 1.00 80.00 108 ARG A CA 1
ATOM 818 C C . ARG A 1 108 ? -8.615 -7.439 -0.430 1.00 80.00 108 ARG A C 1
ATOM 820 O O . ARG A 1 108 ? -8.425 -8.197 -1.378 1.00 80.00 108 ARG A O 1
ATOM 827 N N . ALA A 1 109 ? -7.687 -7.190 0.491 1.00 76.88 109 ALA A N 1
ATOM 828 C CA . ALA A 1 109 ? -6.339 -7.756 0.473 1.00 76.88 109 ALA A CA 1
ATOM 829 C C . ALA A 1 109 ? -6.356 -9.291 0.595 1.00 76.88 109 ALA A C 1
ATOM 831 O O . ALA A 1 109 ? -5.664 -9.979 -0.155 1.00 76.88 109 ALA A O 1
ATOM 832 N N . VAL A 1 110 ? -7.210 -9.843 1.469 1.00 76.25 110 VAL A N 1
ATOM 833 C CA . VAL A 1 110 ? -7.389 -11.299 1.625 1.00 76.25 110 VAL A CA 1
ATOM 834 C C . VAL A 1 110 ? -7.940 -11.931 0.345 1.00 76.25 110 VAL A C 1
ATOM 836 O O . VAL A 1 110 ? -7.453 -12.975 -0.083 1.00 76.25 110 VAL A O 1
ATOM 839 N N . ARG A 1 111 ? -8.915 -11.286 -0.310 1.00 75.31 111 ARG A N 1
ATOM 840 C CA . ARG A 1 111 ? -9.455 -11.748 -1.603 1.00 75.31 111 ARG A CA 1
ATOM 841 C C . ARG A 1 111 ? -8.445 -11.659 -2.745 1.00 75.31 111 ARG A C 1
ATOM 843 O O . ARG A 1 111 ? -8.512 -12.469 -3.661 1.00 75.31 111 ARG A O 1
ATOM 850 N N . GLY A 1 112 ? -7.534 -10.691 -2.694 1.00 70.44 112 GLY A N 1
ATOM 851 C CA . GLY A 1 112 ? -6.467 -10.519 -3.678 1.00 70.44 112 GLY A CA 1
ATOM 852 C C . GLY A 1 112 ? -5.232 -11.390 -3.441 1.00 70.44 112 GLY A C 1
ATOM 853 O O . GLY A 1 112 ? -4.273 -11.251 -4.190 1.00 70.44 112 GLY A O 1
ATOM 854 N N . HIS A 1 113 ? -5.212 -12.240 -2.402 1.00 63.25 113 HIS A N 1
ATOM 855 C CA . HIS A 1 113 ? -4.003 -12.934 -1.924 1.00 63.25 113 HIS A CA 1
ATOM 856 C C . HIS A 1 113 ? -2.816 -11.995 -1.619 1.00 63.25 113 HIS A C 1
ATOM 858 O O . HIS A 1 113 ? -1.673 -12.436 -1.549 1.00 63.25 113 HIS A O 1
ATOM 864 N N . ALA A 1 114 ? -3.093 -10.709 -1.403 1.00 62.84 114 ALA A N 1
ATOM 865 C CA . ALA A 1 114 ? -2.110 -9.678 -1.081 1.00 62.84 114 ALA A CA 1
ATOM 866 C C . ALA A 1 114 ? -2.058 -9.383 0.429 1.00 62.84 114 ALA A C 1
ATOM 868 O O . ALA A 1 114 ? -1.411 -8.430 0.844 1.00 62.84 114 ALA A O 1
ATOM 869 N N . ALA A 1 115 ? -2.765 -10.166 1.251 1.00 65.19 115 ALA A N 1
ATOM 870 C CA . ALA A 1 115 ? -2.683 -10.076 2.702 1.00 65.19 115 ALA A CA 1
ATOM 871 C C . ALA A 1 115 ? -1.488 -10.891 3.210 1.00 65.19 115 ALA A C 1
ATOM 873 O O . ALA A 1 115 ? -1.435 -12.109 3.023 1.00 65.19 115 ALA A O 1
ATOM 874 N N . ASP A 1 116 ? -0.552 -10.222 3.876 1.00 72.06 116 ASP A N 1
ATOM 875 C CA . ASP A 1 116 ? 0.565 -10.848 4.573 1.00 72.06 116 ASP A CA 1
ATOM 876 C C . ASP A 1 116 ? 0.390 -10.756 6.102 1.00 72.06 116 ASP A C 1
ATOM 878 O O . ASP A 1 116 ? -0.588 -10.217 6.632 1.00 72.06 116 ASP A O 1
ATOM 882 N N . ALA A 1 117 ? 1.346 -11.318 6.846 1.00 71.75 117 ALA A N 1
ATOM 883 C CA . ALA A 1 117 ? 1.334 -11.248 8.307 1.00 71.75 117 ALA A CA 1
ATOM 884 C C . ALA A 1 117 ? 1.383 -9.795 8.828 1.00 71.75 117 ALA A C 1
ATOM 886 O O . ALA A 1 117 ? 0.877 -9.522 9.919 1.00 71.75 117 ALA A O 1
ATOM 887 N N . LEU A 1 118 ? 1.955 -8.861 8.058 1.00 71.31 118 LEU A N 1
ATOM 888 C CA . LEU A 1 118 ? 1.967 -7.434 8.379 1.00 71.31 118 LEU A CA 1
ATOM 889 C C . LEU A 1 118 ? 0.570 -6.823 8.235 1.00 71.31 118 LEU A C 1
ATOM 891 O O . LEU A 1 118 ? 0.160 -6.100 9.142 1.00 71.31 118 LEU A O 1
ATOM 895 N N . THR A 1 119 ? -0.190 -7.170 7.193 1.00 72.00 119 THR A N 1
ATOM 896 C CA . THR A 1 119 ? -1.578 -6.723 7.000 1.00 72.00 119 THR A CA 1
ATOM 897 C C . THR A 1 119 ? -2.453 -7.129 8.187 1.00 72.00 119 THR A C 1
ATOM 899 O O . THR A 1 119 ? -3.193 -6.309 8.733 1.00 72.00 119 THR A O 1
ATOM 902 N N . CYS A 1 120 ? -2.328 -8.380 8.644 1.00 74.94 120 CYS A N 1
ATOM 903 C CA . CYS A 1 120 ? -3.044 -8.886 9.819 1.00 74.94 120 CYS A CA 1
ATOM 904 C C . CYS A 1 120 ? -2.625 -8.164 11.106 1.00 74.94 120 CYS A C 1
ATOM 906 O O . CYS A 1 120 ? -3.479 -7.744 11.883 1.00 74.94 120 CYS A O 1
ATOM 908 N N . ASN A 1 121 ? -1.320 -7.991 11.333 1.00 77.88 121 ASN A N 1
ATOM 909 C CA . ASN A 1 121 ? -0.811 -7.317 12.529 1.00 77.88 121 ASN A CA 1
ATOM 910 C C . ASN A 1 121 ? -1.216 -5.838 12.582 1.00 77.88 121 ASN A C 1
ATOM 912 O O . ASN A 1 121 ? -1.555 -5.338 13.655 1.00 77.88 121 ASN A O 1
ATOM 916 N N . ALA A 1 122 ? -1.201 -5.144 11.443 1.00 74.12 122 ALA A N 1
ATOM 917 C CA . ALA A 1 122 ? -1.649 -3.759 11.334 1.00 74.12 122 ALA A CA 1
ATOM 918 C C . ALA A 1 122 ? -3.159 -3.638 11.596 1.00 74.12 122 ALA A C 1
ATOM 920 O O . ALA A 1 122 ? -3.576 -2.769 12.361 1.00 74.12 122 ALA A O 1
ATOM 921 N N . TYR A 1 123 ? -3.966 -4.562 11.062 1.00 75.25 123 TYR A N 1
ATOM 922 C CA . TYR A 1 123 ? -5.405 -4.609 11.326 1.00 75.25 123 TYR A CA 1
ATOM 923 C C . TYR A 1 123 ? -5.712 -4.864 12.808 1.00 75.25 123 TYR A C 1
ATOM 925 O O . TYR A 1 123 ? -6.492 -4.129 13.410 1.00 75.25 123 TYR A O 1
ATOM 933 N N . LEU A 1 124 ? -5.041 -5.841 13.430 1.00 77.81 124 LEU A N 1
ATOM 934 C CA . LEU A 1 124 ? -5.187 -6.141 14.860 1.00 77.81 124 LEU A CA 1
ATOM 935 C C . LEU A 1 124 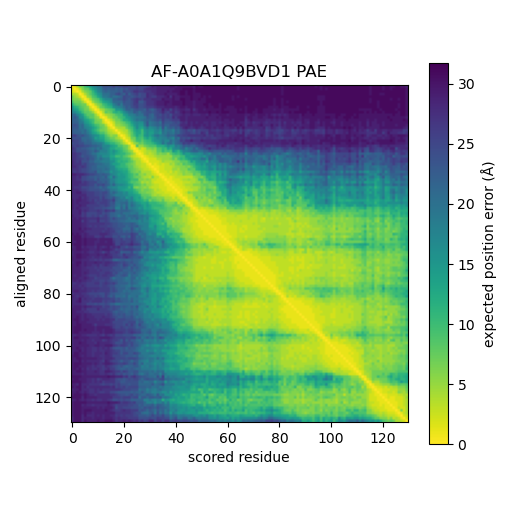? -4.761 -4.967 15.752 1.00 77.81 124 LEU A C 1
ATOM 937 O O . LEU A 1 124 ? -5.419 -4.699 16.755 1.00 77.81 124 LEU A O 1
ATOM 941 N N . LYS A 1 125 ? -3.692 -4.245 15.387 1.00 73.25 125 LYS A N 1
ATOM 942 C CA . LYS A 1 125 ? -3.284 -3.017 16.087 1.00 73.25 125 LYS A CA 1
ATOM 943 C C . LYS A 1 125 ? -4.351 -1.929 16.008 1.00 73.25 125 LYS A C 1
ATOM 945 O O . LYS A 1 125 ? -4.640 -1.321 17.032 1.00 73.25 125 LYS A O 1
ATOM 950 N N . GLY A 1 126 ? -4.935 -1.703 14.830 1.00 70.81 126 GLY A N 1
ATOM 951 C CA . GLY A 1 126 ? -6.017 -0.729 14.659 1.00 70.81 126 GLY A CA 1
ATOM 952 C C . GLY A 1 126 ? -7.250 -1.072 15.498 1.00 70.81 126 GLY A C 1
ATOM 953 O O . GLY A 1 126 ? -7.840 -0.192 16.109 1.00 70.81 126 GLY A O 1
ATOM 954 N N . LEU A 1 127 ? -7.580 -2.361 15.600 1.00 69.81 127 LEU A N 1
ATOM 955 C CA . LEU A 1 127 ? -8.716 -2.866 16.381 1.00 69.81 127 LEU A CA 1
ATOM 956 C C . LEU A 1 127 ? -8.496 -2.793 17.901 1.00 69.81 127 LEU A C 1
ATOM 958 O O . LEU A 1 127 ? -9.451 -2.707 18.660 1.00 69.81 127 LEU A O 1
ATOM 962 N N . ALA A 1 128 ? -7.242 -2.844 18.356 1.00 68.50 128 ALA A N 1
ATOM 963 C CA . ALA A 1 128 ? -6.895 -2.697 19.769 1.00 68.50 128 ALA A CA 1
ATOM 964 C C . ALA A 1 128 ? -6.790 -1.228 20.223 1.00 68.50 128 ALA A C 1
ATOM 966 O O . ALA A 1 128 ? -6.733 -0.969 21.424 1.00 68.50 128 ALA A O 1
ATOM 967 N N . ALA A 1 129 ? -6.711 -0.284 19.279 1.00 62.56 129 ALA A N 1
ATOM 968 C CA . ALA A 1 129 ? -6.603 1.150 19.544 1.00 62.56 129 ALA A CA 1
ATOM 969 C C . ALA A 1 129 ? -7.961 1.884 19.550 1.00 62.56 129 ALA A C 1
ATOM 971 O O . ALA A 1 129 ? -8.004 3.053 19.937 1.00 62.56 129 ALA A O 1
ATOM 972 N N . SER A 1 130 ? -9.043 1.214 19.132 1.00 51.16 130 SER A N 1
ATOM 973 C CA . SER A 1 130 ? -10.438 1.688 19.176 1.00 51.16 130 SER A CA 1
ATOM 974 C C . SER A 1 130 ? -11.143 1.294 20.469 1.00 51.16 130 SER A C 1
ATOM 976 O O . SER A 1 130 ? -11.874 2.144 21.020 1.00 51.16 130 SER A O 1
#

InterPro domains:
  IPR002885 Pentatricopeptide repeat [PS51375] (48-82)
  IPR011990 Tetratricopeptide-like helical domain superfamily [G3DSA:1.25.40.10] (25-130)

Nearest PDB structures (foldseek):
  2y4u-assembly1_A  TM=6.985E-01  e=1.129E+00  Homo sapiens
  7bev-assembly1_A  TM=7.061E-01  e=1.876E+00  Homo sapiens
  7qij-assembly2_JC  TM=7.292E-01  e=2.352E+00  Yersinia enterocolitica
  8arb-assembly1_A  TM=7.122E-01  e=8.615E+00  Yersinia enterocolitica
  8ffv-assembly1_D  TM=4.419E-01  e=6.874E+00  Homo sapiens